Protein AF-A0A959TET8-F1 (afdb_monomer)

pLDDT: mean 75.77, std 14.89, range [47.91, 92.81]

Solvent-accessible surface area (backbone atoms only — not comparable to full-atom values): 6447 Å² total; per-residue (Å²): 143,79,84,74,89,78,77,75,87,73,75,75,79,84,78,69,90,51,60,90,80,34,72,67,56,36,51,53,51,51,53,51,51,50,57,57,54,47,51,63,51,47,40,65,71,45,51,49,47,52,51,42,48,74,73,67,50,55,68,67,58,49,50,51,54,53,49,61,71,47,44,67,62,60,50,48,68,57,43,52,65,49,53,72,69,62,58,55,74,95,66,41,84,58,50,64,60,53,54,57,63,66,76,105

Secondary structure (DSSP, 8-state):
----TTSSS----TT---TTT-HHHHHHHHHHHHHHHHHHHHIIIIIHHHHHHHTT--HHHHHHHHHHHHHHHHHHHHHHHHHHH---TTT-SSHHHHHHHH--

Sequence (104 aa):
MGGDPGSEASTRTSGQAVLSESPRLRYLTFSALYTAQGIPEGLTFFAIPAWLALNGVGAAAIGSYLAVIVLPWSFKLFAGPLMDRWSYLPMGRRRPWVLFGQVG

Radius of gyration: 24.55 Å; Cα contacts (8 Å, |Δi|>4): 22; chains: 1; bounding box: 50×31×79 Å

Mean predicted aligned error: 13.64 Å

Structure (mmCIF, N/CA/C/O backbone):
data_AF-A0A959TET8-F1
#
_entry.id   AF-A0A959TET8-F1
#
loop_
_atom_site.group_PDB
_atom_site.id
_atom_site.type_symbol
_atom_site.label_atom_id
_atom_site.label_alt_id
_atom_site.label_comp_id
_atom_site.label_asym_id
_atom_site.label_entity_id
_atom_site.label_seq_id
_atom_site.pdbx_PDB_ins_code
_atom_site.Cartn_x
_atom_site.Cartn_y
_atom_site.Cartn_z
_atom_site.occupancy
_atom_site.B_iso_or_equiv
_atom_site.auth_seq_id
_atom_site.auth_comp_id
_atom_site.auth_asym_id
_atom_site.auth_atom_id
_atom_site.pdbx_PDB_model_num
ATOM 1 N N . MET A 1 1 ? -19.1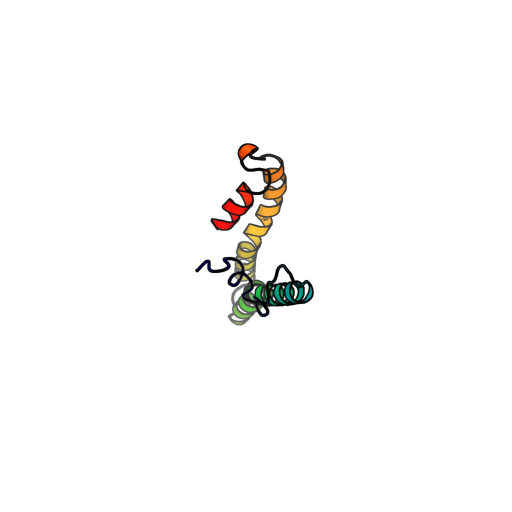97 -23.939 60.749 1.00 52.34 1 MET A N 1
ATOM 2 C CA . MET A 1 1 ? -18.747 -24.542 59.478 1.00 52.34 1 MET A CA 1
ATOM 3 C C . MET A 1 1 ? -19.655 -23.986 58.393 1.00 52.34 1 MET A C 1
ATOM 5 O O . MET A 1 1 ? -20.809 -24.373 58.320 1.00 52.34 1 MET A O 1
ATOM 9 N N . GLY A 1 2 ? -19.190 -22.967 57.683 1.00 49.91 2 GLY A N 1
ATOM 10 C CA . GLY A 1 2 ? -19.967 -22.213 56.702 1.00 49.91 2 GLY A CA 1
ATOM 11 C C . GLY A 1 2 ? -19.003 -21.238 56.056 1.00 49.91 2 GLY A C 1
ATOM 12 O O . GLY A 1 2 ? -18.842 -20.127 56.544 1.00 49.91 2 GLY A O 1
ATOM 13 N N . GLY A 1 3 ? -18.227 -21.755 55.101 1.00 56.06 3 GLY A N 1
ATOM 14 C CA . GLY A 1 3 ? -17.231 -20.983 54.372 1.00 56.06 3 GLY A CA 1
ATOM 15 C C . GLY A 1 3 ? -17.922 -19.867 53.608 1.00 56.06 3 GLY A C 1
ATOM 16 O O . GLY A 1 3 ? -18.901 -20.112 52.909 1.00 56.06 3 GLY A O 1
ATOM 17 N N . ASP A 1 4 ? -17.426 -18.656 53.807 1.00 55.94 4 ASP A N 1
ATOM 18 C CA . ASP A 1 4 ? -17.871 -17.452 53.128 1.00 55.94 4 ASP A CA 1
ATOM 19 C C . ASP A 1 4 ? -17.524 -17.562 51.624 1.00 55.94 4 ASP A C 1
ATOM 21 O O . ASP A 1 4 ? -16.338 -17.626 51.285 1.00 55.94 4 ASP A O 1
ATOM 25 N N . PRO A 1 5 ? -18.504 -17.631 50.701 1.00 55.66 5 PRO A N 1
ATOM 26 C CA . PRO A 1 5 ? -18.253 -17.797 49.265 1.00 55.66 5 PRO A CA 1
ATOM 27 C C . PRO A 1 5 ? -17.771 -16.504 48.574 1.00 55.66 5 PRO A C 1
ATOM 29 O O . PRO A 1 5 ? -17.629 -16.471 47.354 1.00 55.66 5 PRO A O 1
ATOM 32 N N . GLY A 1 6 ? -17.529 -15.423 49.325 1.00 49.84 6 GLY A N 1
ATOM 33 C CA . GLY A 1 6 ? -17.168 -14.105 48.789 1.00 49.84 6 GLY A CA 1
ATOM 34 C C . GLY A 1 6 ? -15.668 -13.803 48.663 1.00 49.84 6 GLY A C 1
ATOM 35 O O . GLY A 1 6 ? -15.318 -12.720 48.199 1.00 49.84 6 GLY A O 1
ATOM 36 N N . SER A 1 7 ? -14.771 -14.709 49.069 1.00 50.31 7 SER A N 1
ATOM 37 C CA . SER A 1 7 ? -13.334 -14.400 49.231 1.00 50.31 7 SER A CA 1
ATOM 38 C C . SER A 1 7 ? -12.477 -14.554 47.956 1.00 50.31 7 SER A C 1
ATOM 40 O O . SER A 1 7 ? -11.356 -14.053 47.896 1.00 50.31 7 SER A O 1
ATOM 42 N N . GLU A 1 8 ? -12.980 -15.200 46.897 1.00 50.84 8 GLU A N 1
ATOM 43 C CA . GLU A 1 8 ? -12.136 -15.615 45.755 1.00 50.84 8 GLU A CA 1
ATOM 44 C C . GLU A 1 8 ? -12.256 -14.740 44.493 1.00 50.84 8 GLU A C 1
ATOM 46 O O . GLU A 1 8 ? -11.420 -14.830 43.598 1.00 50.84 8 GLU A O 1
ATOM 51 N N . ALA A 1 9 ? -13.227 -13.825 44.412 1.00 47.91 9 ALA A N 1
ATOM 52 C CA . ALA A 1 9 ? -13.482 -13.038 43.195 1.00 47.91 9 ALA A CA 1
ATOM 53 C C . ALA A 1 9 ? -12.732 -11.689 43.128 1.00 47.91 9 ALA A C 1
ATOM 55 O O . ALA A 1 9 ? -13.121 -10.793 42.381 1.00 47.91 9 ALA A O 1
ATOM 56 N N . SER A 1 10 ? -11.659 -11.519 43.907 1.00 50.00 10 SER A N 1
ATOM 57 C CA . SER A 1 10 ? -10.815 -10.313 43.893 1.00 50.00 10 SER A CA 1
ATOM 58 C C . SER A 1 10 ? -9.362 -10.652 43.557 1.00 50.00 10 SER A C 1
ATOM 60 O O . SER A 1 10 ? -8.408 -10.156 44.159 1.00 50.00 10 SER A O 1
ATOM 62 N N . THR A 1 11 ? -9.159 -11.514 42.559 1.00 51.97 11 THR A N 1
ATOM 63 C CA . THR A 1 11 ? -7.856 -11.624 41.900 1.00 51.97 11 THR A CA 1
ATOM 64 C C . THR A 1 11 ? -7.695 -10.431 40.964 1.00 51.97 11 THR A C 1
ATOM 66 O O . THR A 1 11 ? -8.044 -10.453 39.787 1.00 51.97 11 THR A O 1
ATOM 69 N N . ARG A 1 12 ? -7.199 -9.341 41.547 1.00 50.16 12 ARG A N 1
ATOM 70 C CA . ARG A 1 12 ? -6.516 -8.218 40.902 1.00 50.16 12 ARG A CA 1
ATOM 71 C C . ARG A 1 12 ? -5.913 -8.590 39.538 1.00 50.16 12 ARG A C 1
ATOM 73 O O . ARG A 1 12 ? -4.767 -9.026 39.466 1.00 50.16 12 ARG A O 1
ATOM 80 N N . THR A 1 13 ? -6.617 -8.303 38.445 1.00 56.75 13 THR A N 1
ATOM 81 C CA . THR A 1 13 ? -5.972 -8.136 37.131 1.00 56.75 13 THR A CA 1
ATOM 82 C C . THR A 1 13 ? -5.386 -6.722 37.078 1.00 56.75 13 THR A C 1
ATOM 84 O O . THR A 1 13 ? -5.780 -5.868 36.298 1.00 56.75 13 THR A O 1
ATOM 87 N N . SER A 1 14 ? -4.458 -6.431 37.990 1.00 54.91 14 SER A N 1
ATOM 88 C CA . SER A 1 14 ? -3.778 -5.136 38.121 1.00 54.91 14 SER A CA 1
ATOM 89 C C . SER A 1 14 ? -2.515 -5.076 37.257 1.00 54.91 14 SER A C 1
ATOM 91 O O . SER A 1 14 ? -1.469 -4.627 37.716 1.00 54.91 14 SER A O 1
ATOM 93 N N . GLY A 1 15 ? -2.579 -5.571 36.020 1.00 56.44 15 GLY A N 1
ATOM 94 C CA . GLY A 1 15 ? -1.377 -5.669 35.187 1.00 56.44 15 GLY A CA 1
ATOM 95 C C . GLY A 1 15 ? -1.560 -6.172 33.761 1.00 56.44 15 GLY A C 1
ATOM 96 O O . GLY A 1 15 ? -0.563 -6.463 33.107 1.00 56.44 15 GLY A O 1
ATOM 97 N N . GLN A 1 16 ? -2.787 -6.286 33.250 1.00 55.78 16 GLN A N 1
ATOM 98 C CA . GLN A 1 16 ? -2.982 -6.559 31.828 1.00 55.78 16 GLN A CA 1
ATOM 99 C C . GLN A 1 16 ? -3.185 -5.227 31.120 1.00 55.78 16 GLN A C 1
ATOM 101 O O . GLN A 1 16 ? -4.155 -4.518 31.364 1.00 55.78 16 GLN A O 1
ATOM 106 N N . ALA A 1 17 ? -2.232 -4.853 30.273 1.00 57.59 17 ALA A N 1
ATOM 107 C CA . ALA A 1 17 ? -2.351 -3.684 29.420 1.00 57.59 17 ALA A CA 1
ATOM 108 C C . ALA A 1 17 ? -3.405 -3.972 28.335 1.00 57.59 17 ALA A C 1
ATOM 110 O O . ALA A 1 17 ? -3.086 -4.389 27.223 1.00 57.59 17 ALA A O 1
ATOM 111 N N . VAL A 1 18 ? -4.684 -3.818 28.684 1.00 66.50 18 VAL A N 1
ATOM 112 C CA . VAL A 1 18 ? -5.796 -4.050 27.765 1.00 66.50 18 VAL A CA 1
ATOM 113 C C . VAL A 1 18 ? -5.919 -2.841 26.830 1.00 66.50 18 VAL A C 1
ATOM 115 O O . VAL A 1 18 ? -6.135 -1.705 27.261 1.00 66.50 18 VAL A O 1
ATOM 118 N N . LEU A 1 19 ? -5.779 -3.086 25.523 1.00 63.31 19 LEU A N 1
ATOM 119 C CA . LEU A 1 19 ? -5.814 -2.062 24.465 1.00 63.31 19 LEU A CA 1
ATOM 120 C C . LEU A 1 19 ? -7.135 -1.275 24.413 1.00 63.31 19 LEU A C 1
ATOM 122 O O . LEU A 1 19 ? -7.161 -0.147 23.919 1.00 63.31 19 LEU A O 1
ATOM 126 N N . SER A 1 20 ? -8.231 -1.857 24.909 1.00 70.12 20 SER A N 1
ATOM 127 C CA . SER A 1 20 ? -9.547 -1.212 24.961 1.00 70.12 20 SER A CA 1
ATOM 128 C C . SER A 1 20 ? -9.690 -0.209 26.103 1.00 70.12 20 SER A C 1
ATOM 130 O O . SER A 1 20 ? -10.483 0.720 25.978 1.00 70.12 20 SER A O 1
ATOM 132 N N . GLU A 1 21 ? -8.937 -0.365 27.193 1.00 75.00 21 GLU A N 1
ATOM 133 C CA . GLU A 1 21 ? -9.107 0.450 28.404 1.00 75.00 21 GLU A CA 1
ATOM 134 C C . GLU A 1 21 ? -8.215 1.695 28.424 1.00 75.00 21 GLU A C 1
ATOM 136 O O . GLU A 1 21 ? -8.517 2.675 29.101 1.00 75.00 21 GLU A O 1
ATOM 141 N N . SER A 1 22 ? -7.125 1.698 27.649 1.00 78.19 22 SER A N 1
ATOM 142 C CA . SER A 1 22 ? -6.128 2.769 27.682 1.00 78.19 22 SER A CA 1
ATOM 143 C C . SER A 1 22 ? -5.986 3.482 26.323 1.00 78.19 22 SER A C 1
ATOM 145 O O . SER A 1 22 ? -5.431 2.928 25.370 1.00 78.19 22 SER A O 1
ATOM 147 N N . PRO A 1 23 ? -6.416 4.758 26.199 1.00 79.69 23 PRO A N 1
ATOM 148 C CA . PRO A 1 23 ? -6.359 5.481 24.926 1.00 79.69 23 PRO A CA 1
ATOM 149 C C . PRO A 1 23 ? -4.921 5.713 24.442 1.00 79.69 23 PRO A C 1
ATOM 151 O O . PRO A 1 23 ? -4.667 5.685 23.241 1.00 79.69 23 PRO A O 1
ATOM 154 N N . ARG A 1 24 ? -3.964 5.892 25.364 1.00 80.50 24 ARG A N 1
ATOM 155 C CA . ARG A 1 24 ? -2.540 6.078 25.030 1.00 80.50 24 ARG A CA 1
ATOM 156 C C . ARG A 1 24 ? -1.932 4.834 24.387 1.00 80.50 24 ARG A C 1
ATOM 158 O O . ARG A 1 24 ? -1.259 4.950 23.369 1.00 80.50 24 ARG A O 1
ATOM 165 N N . LEU A 1 25 ? -2.200 3.661 24.959 1.00 81.56 25 LEU A N 1
ATOM 166 C CA . LEU A 1 25 ? -1.693 2.392 24.443 1.00 81.56 25 LEU A CA 1
ATOM 167 C C . LEU A 1 25 ? -2.306 2.089 23.075 1.00 81.56 25 LEU A C 1
ATOM 169 O O . LEU A 1 25 ? -1.599 1.701 22.155 1.00 81.56 25 LEU A O 1
ATOM 173 N N . ARG A 1 26 ? -3.599 2.386 22.910 1.00 82.62 26 ARG A N 1
ATOM 174 C CA . ARG A 1 26 ? -4.306 2.255 21.638 1.00 82.62 26 ARG A CA 1
ATOM 175 C C . ARG A 1 26 ? -3.662 3.078 20.524 1.00 82.62 26 ARG A C 1
ATOM 177 O O . ARG A 1 26 ? -3.378 2.537 19.460 1.00 82.62 26 ARG A O 1
ATOM 184 N N . TYR A 1 27 ? -3.423 4.370 20.756 1.00 87.75 27 TYR A N 1
ATOM 185 C CA . TYR A 1 27 ? -2.775 5.218 19.752 1.00 87.75 27 TYR A CA 1
ATOM 186 C C . TYR A 1 27 ? -1.349 4.763 19.461 1.00 87.75 27 TYR A C 1
ATOM 188 O O . TYR A 1 27 ? -0.971 4.704 18.299 1.00 87.75 27 TYR A O 1
ATOM 196 N N . LEU A 1 28 ? -0.579 4.384 20.482 1.00 90.44 28 LEU A N 1
ATOM 197 C CA . LEU A 1 28 ? 0.787 3.904 20.286 1.00 90.44 28 LEU A CA 1
ATOM 198 C C . LEU A 1 28 ? 0.817 2.618 19.454 1.00 90.44 28 LEU A C 1
ATOM 200 O O . LEU A 1 28 ? 1.577 2.533 18.493 1.00 90.44 28 LEU A O 1
ATOM 204 N N . THR A 1 29 ? -0.038 1.647 19.771 1.00 89.56 29 THR A N 1
ATOM 205 C CA . THR A 1 29 ? -0.143 0.394 19.020 1.00 89.56 29 THR A CA 1
ATOM 206 C C . THR A 1 29 ? -0.616 0.634 17.592 1.00 89.56 29 THR A C 1
ATOM 208 O O . THR A 1 29 ? 0.004 0.111 16.674 1.00 89.56 29 THR A O 1
ATOM 211 N N . PHE A 1 30 ? -1.648 1.452 17.362 1.00 89.75 30 PHE A N 1
ATOM 212 C CA . PHE A 1 30 ? -2.085 1.756 15.996 1.00 89.75 30 PHE A CA 1
ATOM 213 C C . PHE A 1 30 ? -1.022 2.502 15.193 1.00 89.75 30 PHE A C 1
ATOM 215 O O . PHE A 1 30 ? -0.800 2.148 14.041 1.00 89.75 30 PHE A O 1
ATOM 222 N N . SER A 1 31 ? -0.325 3.471 15.787 1.00 90.81 31 SER A N 1
ATOM 223 C CA . SER A 1 31 ? 0.786 4.160 15.126 1.00 90.81 31 SER A CA 1
ATOM 224 C C . SER A 1 31 ? 1.923 3.197 14.786 1.00 90.81 31 SER A C 1
ATOM 226 O O . SER A 1 31 ? 2.437 3.230 13.674 1.00 90.81 31 SER A O 1
ATOM 228 N N . ALA A 1 32 ? 2.292 2.302 15.706 1.00 91.94 32 ALA A N 1
ATOM 229 C CA . ALA A 1 32 ? 3.326 1.299 15.464 1.00 91.94 32 ALA A CA 1
ATOM 230 C C . ALA A 1 32 ? 2.927 0.313 14.355 1.00 91.94 32 ALA A C 1
ATOM 232 O O . ALA A 1 32 ? 3.724 0.047 13.458 1.00 91.94 32 ALA A O 1
ATOM 233 N N . LEU A 1 33 ? 1.687 -0.186 14.380 1.00 91.00 33 LEU A N 1
ATOM 234 C CA . LEU A 1 33 ? 1.147 -1.065 13.341 1.00 91.00 33 LEU A CA 1
ATOM 235 C C . LEU A 1 33 ? 1.087 -0.361 11.981 1.00 91.00 33 LEU A C 1
ATOM 237 O O . LEU A 1 33 ? 1.434 -0.962 10.969 1.00 91.00 33 LEU A O 1
ATOM 241 N N . TYR A 1 34 ? 0.704 0.916 11.956 1.00 89.31 34 TYR A N 1
ATOM 242 C CA . TYR A 1 34 ? 0.657 1.714 10.733 1.00 89.31 34 TYR A CA 1
ATOM 243 C C . TYR A 1 34 ? 2.053 1.931 10.138 1.00 89.31 34 TYR A C 1
ATOM 245 O O . TYR A 1 34 ? 2.260 1.734 8.943 1.00 89.31 34 TYR A O 1
ATOM 253 N N . THR A 1 35 ? 3.046 2.246 10.972 1.00 90.75 35 THR A N 1
ATOM 254 C CA . THR A 1 35 ? 4.447 2.327 10.537 1.00 90.75 35 THR A CA 1
ATOM 255 C C . THR A 1 35 ? 4.945 0.983 10.008 1.00 90.75 35 THR A C 1
ATOM 257 O O . THR A 1 35 ? 5.591 0.938 8.963 1.00 90.75 35 THR A O 1
ATOM 260 N N . ALA A 1 36 ? 4.617 -0.121 10.687 1.00 92.38 36 ALA A N 1
ATOM 261 C CA . ALA A 1 36 ? 4.986 -1.461 10.243 1.00 92.38 36 ALA A CA 1
ATOM 262 C C . ALA A 1 36 ? 4.349 -1.824 8.892 1.00 92.38 36 ALA A C 1
ATOM 264 O O . ALA A 1 36 ? 5.005 -2.469 8.081 1.00 92.38 36 ALA A O 1
ATOM 265 N N . GLN A 1 37 ? 3.119 -1.375 8.620 1.00 90.38 37 GLN A N 1
ATOM 266 C CA . GLN A 1 37 ? 2.454 -1.546 7.324 1.00 90.38 37 GLN A CA 1
ATOM 267 C C . GLN A 1 37 ? 3.139 -0.749 6.200 1.00 90.38 37 GLN A C 1
ATOM 269 O O . GLN A 1 37 ? 3.171 -1.207 5.060 1.00 90.38 37 GLN A O 1
ATOM 274 N N . GLY A 1 38 ? 3.737 0.405 6.504 1.00 89.56 38 GLY A N 1
ATOM 275 C CA . GLY A 1 38 ? 4.471 1.194 5.511 1.00 89.56 38 GLY A CA 1
ATOM 276 C C . GLY A 1 38 ? 5.726 0.497 4.969 1.00 89.56 38 GLY A C 1
ATOM 277 O O . GLY A 1 38 ? 6.145 0.777 3.850 1.00 89.56 38 GLY A O 1
ATOM 278 N N . ILE A 1 39 ? 6.313 -0.440 5.721 1.00 91.50 39 ILE A N 1
ATOM 279 C CA . ILE A 1 39 ? 7.510 -1.193 5.309 1.00 91.50 39 ILE A CA 1
ATOM 280 C C . ILE A 1 39 ? 7.246 -2.060 4.062 1.00 91.50 39 ILE A C 1
ATOM 282 O O . ILE A 1 39 ? 7.945 -1.874 3.062 1.00 91.50 39 ILE A O 1
ATOM 286 N N . PRO A 1 40 ? 6.273 -2.996 4.065 1.00 88.94 40 PRO A N 1
ATOM 287 C CA . PRO A 1 40 ? 5.975 -3.800 2.886 1.00 88.94 40 PRO A CA 1
ATOM 288 C C . PRO A 1 40 ? 5.470 -2.950 1.717 1.00 88.94 40 PRO A C 1
ATOM 290 O O . PRO A 1 40 ? 5.816 -3.256 0.581 1.00 88.94 40 PRO A O 1
ATOM 293 N N . GLU A 1 41 ? 4.712 -1.878 1.976 1.00 88.62 41 GLU A N 1
ATOM 294 C CA . GLU A 1 41 ? 4.246 -0.957 0.932 1.00 88.62 41 GLU A CA 1
ATOM 295 C C . GLU A 1 41 ? 5.420 -0.226 0.264 1.00 88.62 41 GLU A C 1
ATOM 297 O O . GLU A 1 41 ? 5.556 -0.236 -0.958 1.00 88.62 41 GLU A O 1
ATOM 302 N N . GLY A 1 42 ? 6.343 0.335 1.047 1.00 90.00 42 GLY A N 1
ATOM 303 C CA . GLY A 1 42 ? 7.533 0.989 0.509 1.00 90.00 42 GLY A CA 1
ATOM 304 C C . GLY A 1 42 ? 8.432 0.033 -0.282 1.00 90.00 42 GLY A C 1
ATOM 305 O O . GLY A 1 42 ? 8.994 0.403 -1.317 1.00 90.00 42 GLY A O 1
ATOM 306 N N . LEU A 1 43 ? 8.530 -1.221 0.166 1.00 91.56 43 LEU A N 1
ATOM 307 C CA . LEU A 1 43 ? 9.296 -2.257 -0.519 1.00 91.56 43 LEU A CA 1
ATOM 308 C C . LEU A 1 43 ? 8.714 -2.565 -1.906 1.00 91.56 43 LEU A C 1
ATOM 310 O O . LEU A 1 43 ? 9.451 -2.576 -2.894 1.00 91.56 43 LEU A O 1
ATOM 314 N N . THR A 1 44 ? 7.404 -2.798 -1.999 1.00 90.38 44 THR A N 1
ATOM 315 C CA . THR A 1 44 ? 6.754 -3.163 -3.264 1.00 90.38 44 THR A CA 1
ATOM 316 C C . THR A 1 44 ? 6.628 -1.994 -4.230 1.00 90.38 44 THR A C 1
ATOM 318 O O . THR A 1 44 ? 6.811 -2.211 -5.427 1.00 90.38 44 THR A O 1
ATOM 321 N N . PHE A 1 45 ? 6.376 -0.775 -3.747 1.00 88.81 45 PHE A N 1
ATOM 322 C CA . PHE A 1 45 ? 6.183 0.401 -4.602 1.00 88.81 45 PHE A CA 1
ATOM 323 C C . PHE A 1 45 ? 7.472 1.117 -5.007 1.00 88.81 45 PHE A C 1
ATOM 325 O O . PHE A 1 45 ? 7.504 1.719 -6.078 1.00 88.81 45 PHE A O 1
ATOM 332 N N . PHE A 1 46 ? 8.529 1.064 -4.193 1.00 90.69 46 PHE A N 1
ATOM 333 C CA . PHE A 1 46 ? 9.757 1.818 -4.464 1.00 90.69 46 PHE A CA 1
ATOM 334 C C . PHE A 1 46 ? 10.989 0.927 -4.562 1.00 90.69 46 PHE A C 1
ATOM 336 O O . PHE A 1 46 ? 11.697 0.989 -5.566 1.00 90.69 46 PHE A O 1
ATOM 343 N N . ALA A 1 47 ? 11.249 0.0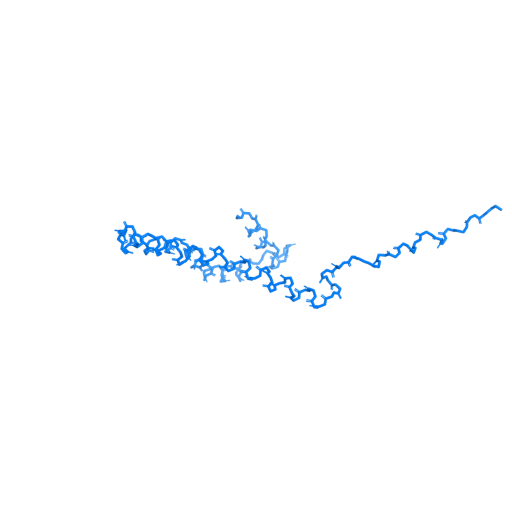80 -3.563 1.00 91.81 47 ALA A N 1
ATOM 344 C CA . ALA A 1 47 ? 12.503 -0.674 -3.508 1.00 91.81 47 ALA A CA 1
ATOM 345 C C . ALA A 1 47 ? 12.633 -1.693 -4.651 1.00 91.81 47 ALA A C 1
ATOM 347 O O . ALA A 1 47 ? 13.671 -1.747 -5.310 1.00 91.81 47 ALA A O 1
ATOM 348 N N . ILE A 1 48 ? 11.577 -2.468 -4.919 1.00 91.12 48 ILE A N 1
ATOM 349 C CA . ILE A 1 48 ? 11.567 -3.462 -5.998 1.00 91.12 48 ILE A CA 1
ATOM 350 C C . ILE A 1 48 ? 11.678 -2.771 -7.372 1.00 91.12 48 ILE A C 1
ATOM 352 O O . ILE A 1 48 ? 12.619 -3.085 -8.098 1.00 91.12 48 ILE A O 1
ATOM 356 N N . PRO A 1 49 ? 10.838 -1.781 -7.735 1.00 89.69 49 PRO A N 1
ATOM 357 C CA . PRO A 1 49 ? 10.990 -1.029 -8.986 1.00 89.69 49 PRO A CA 1
ATOM 358 C C . PRO A 1 49 ? 12.367 -0.386 -9.171 1.00 89.69 49 PRO A C 1
ATOM 360 O O . PRO A 1 49 ? 12.927 -0.455 -10.265 1.00 89.69 49 PRO A O 1
ATOM 363 N N . ALA A 1 50 ? 12.937 0.197 -8.112 1.00 91.19 50 ALA A N 1
ATOM 364 C CA . ALA A 1 50 ? 14.274 0.780 -8.155 1.00 91.19 50 ALA A CA 1
ATOM 365 C C . ALA A 1 50 ? 15.348 -0.285 -8.417 1.00 91.19 50 ALA A C 1
ATOM 367 O O . ALA A 1 50 ? 16.223 -0.083 -9.255 1.00 91.19 50 ALA A O 1
ATOM 368 N N . TRP A 1 51 ? 15.257 -1.446 -7.762 1.00 92.81 51 TRP A N 1
ATOM 369 C CA . TRP A 1 51 ? 16.156 -2.568 -8.025 1.00 92.81 51 TRP A CA 1
ATOM 370 C C . TRP A 1 51 ? 16.002 -3.098 -9.457 1.00 92.81 51 TRP A C 1
ATOM 372 O O . TRP A 1 51 ? 17.009 -3.295 -10.134 1.00 92.81 51 TRP A O 1
ATOM 382 N N . LEU A 1 52 ? 14.777 -3.262 -9.970 1.00 90.75 52 LEU A N 1
ATOM 383 C CA . LEU A 1 52 ? 14.551 -3.666 -11.365 1.00 90.75 52 LEU A CA 1
ATOM 384 C C . LEU A 1 52 ? 15.165 -2.658 -12.352 1.00 90.75 52 LEU A C 1
ATOM 386 O O . LEU A 1 52 ? 15.800 -3.069 -13.323 1.00 90.75 52 LEU A O 1
ATOM 390 N N . ALA A 1 53 ? 15.027 -1.356 -12.087 1.00 90.25 53 ALA A N 1
ATOM 391 C CA . ALA A 1 53 ? 15.615 -0.308 -12.920 1.00 90.25 53 ALA A CA 1
ATOM 392 C C . ALA A 1 53 ? 17.151 -0.382 -12.941 1.00 90.25 53 ALA A C 1
ATOM 394 O O . ALA A 1 53 ? 17.756 -0.266 -14.005 1.00 90.25 53 ALA A O 1
ATOM 395 N N . LEU A 1 54 ? 17.784 -0.642 -11.791 1.00 92.38 54 LEU A N 1
ATOM 396 C CA . LEU A 1 54 ? 19.237 -0.835 -11.694 1.00 92.38 54 LEU A CA 1
ATOM 397 C C . LEU A 1 54 ? 19.726 -2.084 -12.443 1.00 92.38 54 LEU A C 1
ATOM 399 O O . LEU A 1 54 ? 20.834 -2.082 -12.968 1.00 92.38 54 LEU A O 1
ATOM 403 N N . ASN A 1 55 ? 18.899 -3.128 -12.537 1.00 92.31 55 ASN A N 1
ATOM 404 C CA . ASN A 1 55 ? 19.200 -4.337 -13.311 1.00 92.31 55 ASN A CA 1
ATOM 405 C C . ASN A 1 55 ? 18.937 -4.176 -14.821 1.00 92.31 55 ASN A C 1
ATOM 407 O O . ASN A 1 55 ? 18.997 -5.152 -15.565 1.00 92.31 55 ASN A O 1
ATOM 411 N N . GLY A 1 56 ? 18.633 -2.962 -15.292 1.00 89.56 56 GLY A N 1
ATOM 412 C CA . GLY A 1 56 ? 18.399 -2.685 -16.708 1.00 89.56 56 GLY A CA 1
ATOM 413 C C . GLY A 1 56 ? 17.054 -3.194 -17.228 1.00 89.56 56 GLY A C 1
ATOM 414 O O . GLY A 1 56 ? 16.862 -3.281 -18.442 1.00 89.56 56 GLY A O 1
ATOM 415 N N . VAL A 1 57 ? 16.107 -3.529 -16.343 1.00 91.62 57 VAL A N 1
ATOM 416 C CA . VAL A 1 57 ? 14.753 -3.894 -16.765 1.00 91.62 57 VAL A CA 1
ATOM 417 C C . VAL A 1 57 ? 14.078 -2.677 -17.394 1.00 91.62 57 VAL A C 1
ATOM 419 O O . VAL A 1 57 ? 14.090 -1.576 -16.844 1.00 91.62 57 VAL A O 1
ATOM 422 N N . GLY A 1 58 ? 13.459 -2.880 -18.558 1.00 91.31 58 GLY A N 1
ATOM 423 C CA . GLY A 1 58 ? 12.768 -1.815 -19.276 1.00 91.31 58 GLY A CA 1
ATOM 424 C C . GLY A 1 58 ? 11.632 -1.189 -18.45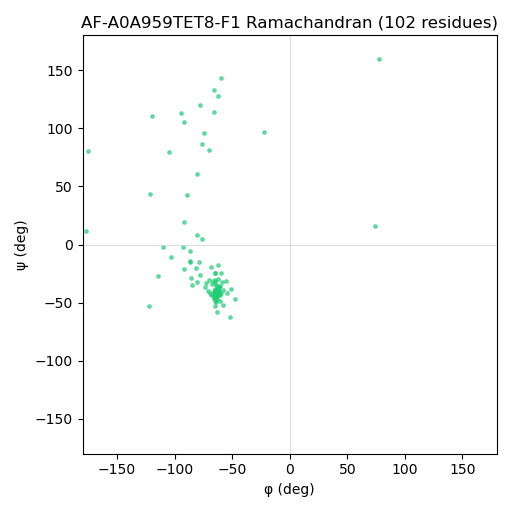9 1.00 91.31 58 GLY A C 1
ATOM 425 O O . GLY A 1 58 ? 10.876 -1.882 -17.773 1.00 91.31 58 GLY A O 1
ATOM 426 N N . ALA A 1 59 ? 11.456 0.127 -18.602 1.00 89.44 59 ALA A N 1
ATOM 427 C CA . ALA A 1 59 ? 10.436 0.897 -17.886 1.00 89.44 59 ALA A CA 1
ATOM 428 C C . ALA A 1 59 ? 9.006 0.356 -18.083 1.00 89.44 59 ALA A C 1
ATOM 430 O O . ALA A 1 59 ? 8.193 0.417 -17.164 1.00 89.44 59 ALA A O 1
ATOM 431 N N . ALA A 1 60 ? 8.709 -0.229 -19.249 1.00 91.81 60 ALA A N 1
ATOM 432 C CA . ALA A 1 60 ? 7.415 -0.852 -19.527 1.00 91.81 60 ALA A CA 1
ATOM 433 C C . ALA A 1 60 ? 7.121 -2.048 -18.603 1.00 91.81 60 ALA A C 1
ATOM 435 O O . ALA A 1 60 ? 6.007 -2.178 -18.098 1.00 91.81 60 ALA A O 1
ATOM 436 N N . ALA A 1 61 ? 8.121 -2.893 -18.33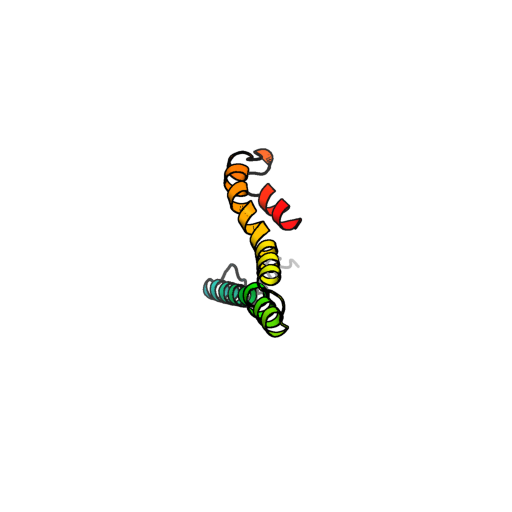0 1.00 90.19 61 ALA A N 1
ATOM 437 C CA . ALA A 1 61 ? 7.960 -4.039 -17.440 1.00 90.19 61 ALA A CA 1
ATOM 438 C C . ALA A 1 61 ? 7.778 -3.587 -15.981 1.00 90.19 61 ALA A C 1
ATOM 440 O O . ALA A 1 61 ? 6.875 -4.071 -15.299 1.00 90.19 61 ALA A O 1
ATOM 441 N N . ILE A 1 62 ? 8.546 -2.590 -15.531 1.00 91.50 62 ILE A N 1
ATOM 442 C CA . ILE A 1 62 ? 8.380 -1.982 -14.199 1.00 91.50 62 ILE A CA 1
ATOM 443 C C . ILE A 1 62 ? 6.986 -1.349 -14.056 1.00 91.50 62 ILE A C 1
ATOM 445 O O . ILE A 1 62 ? 6.312 -1.549 -13.046 1.00 91.50 62 ILE A O 1
ATOM 449 N N . GLY A 1 63 ? 6.519 -0.648 -15.092 1.00 90.62 63 GLY A N 1
ATOM 450 C CA . GLY A 1 63 ? 5.170 -0.089 -15.149 1.00 90.62 63 GLY A CA 1
ATOM 451 C C . GLY A 1 63 ? 4.087 -1.163 -15.061 1.00 90.62 63 GLY A C 1
ATOM 452 O O . GLY A 1 63 ? 3.136 -1.008 -14.300 1.00 90.62 63 GLY A O 1
ATOM 453 N N . SER A 1 64 ? 4.250 -2.283 -15.773 1.00 90.94 64 SER A N 1
ATOM 454 C CA . SER A 1 64 ? 3.307 -3.406 -15.701 1.00 90.94 64 SER A CA 1
ATOM 455 C C . SER A 1 64 ? 3.268 -4.062 -14.315 1.00 90.94 64 SER A C 1
ATOM 457 O O . SER A 1 64 ? 2.187 -4.361 -13.815 1.00 90.94 64 SER A O 1
ATOM 459 N N . TYR A 1 65 ? 4.417 -4.203 -13.650 1.00 92.31 65 TYR A N 1
ATOM 460 C CA . TYR A 1 65 ? 4.501 -4.699 -12.276 1.00 92.31 65 TYR A CA 1
ATOM 461 C C . TYR A 1 65 ? 3.732 -3.794 -11.300 1.00 92.31 65 TYR A C 1
ATOM 463 O O . TYR A 1 65 ? 2.886 -4.273 -10.543 1.00 92.31 65 TYR A O 1
ATOM 471 N N . LEU A 1 66 ? 3.951 -2.477 -11.373 1.00 91.19 66 LEU A N 1
ATOM 472 C CA . LEU A 1 66 ? 3.211 -1.507 -10.561 1.00 91.19 66 LEU A CA 1
ATOM 473 C C . LEU A 1 66 ? 1.708 -1.522 -10.871 1.00 91.19 66 LEU A C 1
ATOM 475 O O . LEU A 1 66 ? 0.890 -1.438 -9.956 1.00 91.19 66 LEU A O 1
ATOM 479 N N . ALA A 1 67 ? 1.330 -1.678 -12.142 1.00 89.38 67 ALA A N 1
ATOM 480 C CA . ALA A 1 67 ? -0.069 -1.760 -12.549 1.00 89.38 67 ALA A CA 1
ATOM 481 C C . ALA A 1 67 ? -0.784 -2.962 -11.914 1.00 89.38 67 ALA A C 1
ATOM 483 O O . ALA A 1 67 ? -1.913 -2.812 -11.455 1.00 89.38 67 ALA A O 1
ATOM 484 N N . VAL A 1 68 ? -0.129 -4.125 -11.823 1.00 91.19 68 VAL A N 1
ATOM 485 C CA . VAL A 1 68 ? -0.685 -5.316 -11.156 1.00 91.19 68 VAL A CA 1
ATOM 486 C C . VAL A 1 68 ? -0.883 -5.078 -9.657 1.00 91.19 68 VAL A C 1
ATOM 488 O O . VAL A 1 68 ? -1.914 -5.469 -9.116 1.00 91.19 68 VAL A O 1
ATOM 491 N N . ILE A 1 69 ? 0.052 -4.396 -8.992 1.00 89.12 69 ILE A N 1
ATOM 492 C CA . ILE A 1 69 ? -0.058 -4.066 -7.559 1.00 89.12 69 ILE A CA 1
ATOM 493 C C . ILE A 1 69 ? -1.221 -3.108 -7.287 1.00 89.12 69 ILE A C 1
ATOM 495 O O . ILE A 1 69 ? -1.927 -3.248 -6.289 1.00 89.12 69 ILE A O 1
ATOM 499 N N . VAL A 1 70 ? -1.428 -2.123 -8.162 1.00 86.56 70 VAL A N 1
ATOM 500 C CA . VAL A 1 70 ? -2.488 -1.115 -8.006 1.00 86.56 70 VAL A CA 1
ATOM 501 C C . VAL A 1 70 ? -3.848 -1.634 -8.487 1.00 86.56 70 VAL A C 1
ATOM 503 O O . VAL A 1 70 ? -4.882 -1.138 -8.042 1.00 86.56 70 VAL A O 1
ATOM 506 N N . LEU A 1 71 ? -3.879 -2.671 -9.328 1.00 87.75 71 LEU A N 1
ATOM 507 C CA . LEU A 1 71 ? -5.094 -3.245 -9.916 1.00 87.75 71 LEU A CA 1
ATOM 508 C C . LEU A 1 71 ? -6.227 -3.501 -8.896 1.00 87.75 71 LEU A C 1
ATOM 510 O O . LEU A 1 71 ? -7.358 -3.080 -9.153 1.00 87.75 71 LEU A O 1
ATOM 514 N N . PRO A 1 72 ? -5.977 -4.111 -7.716 1.00 82.62 72 PRO A N 1
ATOM 515 C CA . PRO A 1 72 ? -7.011 -4.322 -6.700 1.00 82.62 72 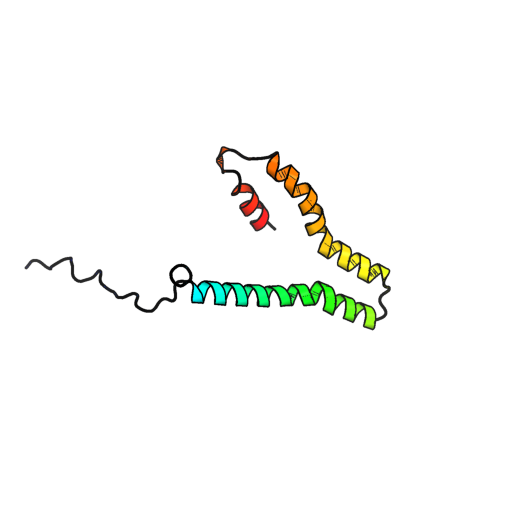PRO A CA 1
ATOM 516 C C . PRO A 1 72 ? -7.635 -3.013 -6.196 1.00 82.62 72 PRO A C 1
ATOM 518 O O . PRO A 1 72 ? -8.843 -2.944 -5.957 1.00 82.62 72 PRO A O 1
ATOM 521 N N . TRP A 1 73 ? -6.839 -1.947 -6.084 1.00 78.56 73 TRP A N 1
ATOM 522 C CA . TRP A 1 73 ? -7.324 -0.624 -5.691 1.00 78.56 73 TRP A CA 1
ATOM 523 C C . TRP A 1 73 ? -8.226 -0.006 -6.758 1.00 78.56 73 TRP A C 1
ATOM 525 O O . TRP A 1 73 ? -9.213 0.642 -6.412 1.00 78.56 73 TRP A O 1
ATOM 535 N N . SER A 1 74 ? -7.962 -0.257 -8.043 1.00 81.81 74 SER A N 1
ATOM 536 C CA . SER A 1 74 ? -8.842 0.178 -9.133 1.00 81.81 74 SER A CA 1
ATOM 537 C C . SER A 1 74 ? -10.224 -0.478 -9.053 1.00 81.81 74 SER A C 1
ATOM 539 O O . SER A 1 74 ? -11.235 0.196 -9.247 1.00 81.81 74 SER A O 1
ATOM 541 N N . PHE A 1 75 ? -10.305 -1.759 -8.676 1.00 78.94 75 PHE A N 1
ATOM 542 C CA . PHE A 1 75 ? -11.593 -2.437 -8.471 1.00 78.94 75 PHE A CA 1
ATOM 543 C C . PHE A 1 75 ? -12.402 -1.860 -7.305 1.00 78.94 75 PHE A C 1
ATOM 545 O O . PHE A 1 75 ? -13.632 -1.931 -7.318 1.00 78.94 75 PHE A O 1
ATOM 552 N N . LYS A 1 76 ? -11.750 -1.218 -6.328 1.00 69.06 76 LYS A N 1
ATOM 553 C CA . LYS A 1 76 ? -12.433 -0.570 -5.199 1.00 69.06 76 LYS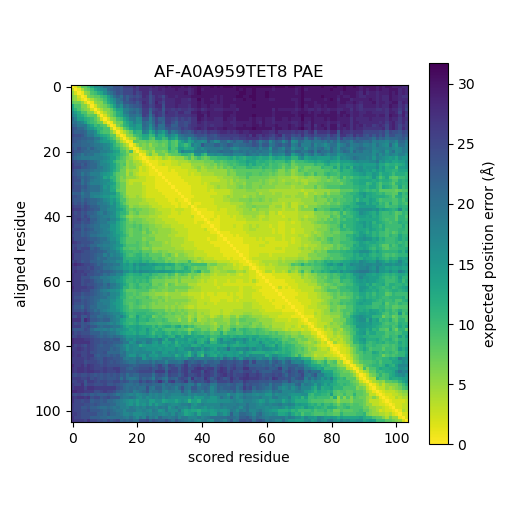 A CA 1
ATOM 554 C C . LYS A 1 76 ? -13.363 0.569 -5.636 1.00 69.06 76 LYS A C 1
ATOM 556 O O . LYS A 1 76 ? -14.386 0.782 -4.988 1.00 69.06 76 LYS A O 1
ATOM 561 N N . LEU A 1 77 ? -13.061 1.248 -6.747 1.00 73.06 77 LEU A N 1
ATOM 562 C CA . LEU A 1 77 ? -13.931 2.284 -7.325 1.00 73.06 77 LEU A CA 1
ATOM 563 C C . LEU A 1 77 ? -15.284 1.716 -7.763 1.00 73.06 77 LEU A C 1
ATOM 565 O O . LEU A 1 77 ? -16.317 2.346 -7.554 1.00 73.06 77 LEU A O 1
ATOM 569 N N . PHE A 1 78 ? -15.284 0.506 -8.320 1.00 73.62 78 PHE A N 1
ATOM 570 C CA . PHE A 1 78 ? -16.506 -0.200 -8.698 1.00 73.62 78 PHE A CA 1
ATOM 571 C C . PHE A 1 78 ? -17.159 -0.884 -7.503 1.00 73.62 78 PHE A C 1
ATOM 573 O O . PHE A 1 78 ? -18.384 -0.953 -7.434 1.00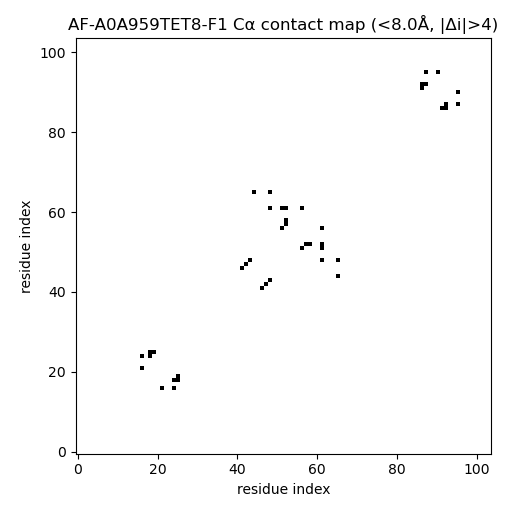 73.62 78 PHE A O 1
ATOM 580 N N . ALA A 1 79 ? -16.355 -1.340 -6.538 1.00 68.00 79 ALA A N 1
ATOM 581 C CA . ALA A 1 79 ? -16.862 -1.941 -5.318 1.00 68.00 79 ALA A CA 1
ATOM 582 C C . ALA A 1 79 ? -17.782 -0.975 -4.561 1.00 68.00 79 ALA A C 1
ATOM 584 O O . ALA A 1 79 ? -18.809 -1.428 -4.090 1.00 68.00 79 ALA A O 1
ATOM 585 N N . GLY A 1 80 ? -17.496 0.333 -4.498 1.00 70.44 80 GLY A N 1
ATOM 586 C CA . GLY A 1 80 ? -18.346 1.320 -3.805 1.00 70.44 80 GLY A CA 1
ATOM 587 C C . GLY A 1 80 ? -19.831 1.278 -4.221 1.00 70.44 80 GLY A C 1
ATOM 588 O O . GLY A 1 80 ? -20.674 0.915 -3.399 1.00 70.44 80 GLY A O 1
ATOM 589 N N . PRO A 1 81 ? -20.166 1.546 -5.498 1.00 70.19 81 PRO A N 1
ATOM 590 C CA . PRO A 1 81 ? -21.533 1.410 -6.017 1.00 70.19 81 PRO A CA 1
ATOM 591 C C . PRO A 1 81 ? -22.115 -0.005 -5.875 1.00 70.19 81 PRO A C 1
ATOM 593 O O . PRO A 1 81 ? -23.319 -0.177 -5.679 1.00 70.19 81 PRO A O 1
ATOM 596 N N . LEU A 1 82 ? -21.262 -1.029 -5.965 1.00 69.88 82 LEU A N 1
ATOM 597 C CA . LEU A 1 82 ? -21.648 -2.430 -5.814 1.00 69.88 82 LEU A CA 1
ATOM 598 C C . LEU A 1 82 ? -22.078 -2.760 -4.377 1.00 69.88 82 LEU A C 1
ATOM 600 O O . LEU A 1 82 ? -23.095 -3.424 -4.169 1.00 69.88 82 LEU A O 1
ATOM 604 N N . MET A 1 83 ? -21.327 -2.260 -3.389 1.00 66.06 83 MET A N 1
ATOM 605 C CA . MET A 1 83 ? -21.623 -2.383 -1.960 1.00 66.06 83 MET A CA 1
ATOM 606 C C . MET A 1 83 ? -22.909 -1.638 -1.601 1.00 66.06 83 MET A C 1
ATOM 608 O O . MET A 1 83 ? -23.699 -2.144 -0.803 1.00 66.06 83 MET A O 1
ATOM 612 N N . ASP A 1 84 ? -23.139 -0.471 -2.208 1.00 68.62 84 ASP A N 1
ATOM 613 C CA . ASP A 1 84 ? -24.345 0.328 -1.976 1.00 68.62 84 ASP A CA 1
ATOM 614 C C . ASP A 1 84 ? -25.604 -0.320 -2.576 1.00 68.62 84 ASP A C 1
ATOM 616 O O . ASP A 1 84 ? -26.689 -0.190 -2.006 1.00 68.62 84 ASP A O 1
ATOM 620 N N . ARG A 1 85 ? -25.477 -1.073 -3.680 1.00 67.56 85 ARG A N 1
ATOM 621 C CA . ARG A 1 85 ? -26.605 -1.774 -4.320 1.00 67.56 85 ARG A CA 1
ATOM 622 C C . ARG A 1 85 ? -26.918 -3.142 -3.705 1.00 67.56 85 ARG A C 1
ATOM 624 O O . ARG A 1 85 ? -28.092 -3.507 -3.636 1.00 67.56 85 ARG A O 1
ATOM 631 N N . TRP A 1 86 ? -25.920 -3.900 -3.246 1.00 62.28 86 TRP A N 1
ATOM 632 C CA . TRP A 1 86 ? -26.122 -5.218 -2.625 1.00 62.28 86 TRP A CA 1
ATOM 633 C C . TRP A 1 86 ? -25.946 -5.173 -1.108 1.00 62.28 86 TRP A C 1
ATOM 635 O O . TRP A 1 86 ? -24.933 -5.589 -0.547 1.00 62.28 86 TRP A O 1
ATOM 645 N N . SER A 1 87 ? -26.989 -4.707 -0.420 1.00 55.00 87 SER A N 1
ATOM 646 C CA . SER A 1 87 ? -27.090 -4.836 1.032 1.00 55.00 87 SER A CA 1
ATOM 647 C C . SER A 1 87 ? -27.829 -6.123 1.401 1.00 55.00 87 SER A C 1
ATOM 649 O O . SER A 1 87 ? -29.047 -6.219 1.256 1.00 55.00 87 SER A O 1
ATOM 651 N N . TYR A 1 88 ? -27.092 -7.131 1.875 1.00 54.84 88 TYR A N 1
ATOM 652 C CA . TYR A 1 88 ? -27.676 -8.380 2.365 1.00 54.84 88 TYR A CA 1
ATOM 653 C C . TYR A 1 88 ? -28.310 -8.140 3.748 1.00 54.84 88 TYR A C 1
ATOM 655 O O . TYR A 1 88 ? -27.637 -8.143 4.782 1.00 54.84 88 TYR A O 1
ATOM 663 N N . LEU A 1 89 ? -29.622 -7.891 3.750 1.00 58.12 89 LEU A N 1
ATOM 664 C CA . LEU A 1 89 ? -30.439 -7.535 4.918 1.00 58.12 89 LEU A CA 1
ATOM 665 C C . LEU A 1 89 ? -30.304 -8.470 6.145 1.00 58.12 89 LEU A C 1
ATOM 667 O O . LEU A 1 89 ? -30.258 -7.932 7.250 1.00 58.12 89 LEU A O 1
ATOM 671 N N . PRO A 1 90 ? -30.173 -9.811 6.030 1.00 61.78 90 PRO A N 1
ATOM 672 C CA . PRO A 1 90 ? -30.156 -10.676 7.217 1.00 61.78 90 PRO A CA 1
ATOM 673 C C . PRO A 1 90 ? -28.813 -10.718 7.971 1.00 61.78 90 PRO A C 1
ATOM 675 O O . PRO A 1 90 ? -28.788 -11.127 9.127 1.00 61.78 90 PRO A O 1
ATOM 678 N N . MET A 1 91 ? -27.703 -10.258 7.373 1.00 59.00 91 MET A N 1
ATOM 679 C CA . MET A 1 91 ? -26.386 -10.188 8.040 1.00 59.00 91 MET A CA 1
ATOM 680 C C . MET A 1 91 ? -25.939 -8.740 8.335 1.00 59.00 91 MET A C 1
ATOM 682 O O . MET A 1 91 ? -24.882 -8.514 8.926 1.00 59.00 91 MET A O 1
ATOM 686 N N . GLY A 1 92 ? -26.737 -7.743 7.939 1.00 62.66 92 GLY A N 1
ATOM 687 C CA . GLY A 1 92 ? -26.416 -6.320 8.046 1.00 62.66 92 GLY A CA 1
ATOM 688 C C . GLY A 1 92 ? -25.445 -5.822 6.966 1.00 62.66 92 GLY A C 1
ATOM 689 O O . GLY A 1 92 ? -24.679 -6.573 6.371 1.00 62.66 92 GLY A O 1
ATOM 690 N N . ARG A 1 93 ? -25.436 -4.503 6.739 1.00 61.69 93 ARG A N 1
ATOM 691 C CA . ARG A 1 93 ? -24.771 -3.849 5.591 1.00 61.69 93 ARG A CA 1
ATOM 692 C C . ARG A 1 93 ? -23.242 -4.017 5.520 1.00 61.69 93 ARG A C 1
ATOM 694 O O . ARG A 1 93 ? -22.662 -3.783 4.469 1.00 61.69 93 ARG A O 1
ATOM 701 N N . ARG A 1 94 ? -22.582 -4.397 6.623 1.00 61.69 94 ARG A N 1
ATOM 702 C CA . ARG A 1 94 ? -21.107 -4.402 6.752 1.00 61.69 94 ARG A CA 1
ATOM 703 C C . ARG A 1 94 ? -20.484 -5.793 6.921 1.00 61.69 94 ARG A C 1
ATOM 705 O O . ARG A 1 94 ? -19.332 -5.977 6.551 1.00 61.69 94 ARG A O 1
ATOM 712 N N . ARG A 1 95 ? -21.213 -6.770 7.476 1.00 65.62 95 ARG A N 1
ATOM 713 C CA . ARG A 1 95 ? -20.649 -8.083 7.853 1.00 65.62 95 ARG A CA 1
ATOM 714 C C . ARG A 1 95 ? -20.274 -8.983 6.660 1.00 65.62 95 ARG A C 1
ATOM 716 O O . ARG A 1 95 ? -19.204 -9.580 6.727 1.00 65.62 95 ARG A O 1
ATOM 723 N N . PRO A 1 96 ? -21.056 -9.052 5.563 1.00 69.50 96 PRO A N 1
ATOM 724 C CA . PRO A 1 96 ? -20.690 -9.858 4.391 1.00 69.50 96 PRO A CA 1
ATOM 725 C C . PRO A 1 96 ? -19.376 -9.410 3.739 1.00 69.50 96 PRO A C 1
ATOM 727 O O . PRO A 1 96 ? -18.578 -10.236 3.315 1.00 69.50 96 PRO A O 1
ATOM 730 N N . TRP A 1 97 ? -19.125 -8.099 3.719 1.00 68.06 97 TRP A N 1
ATOM 731 C CA . TRP A 1 97 ? -17.922 -7.519 3.122 1.00 68.06 97 TRP A CA 1
ATOM 732 C C . TRP A 1 97 ? -16.657 -7.769 3.946 1.00 68.06 97 TRP A C 1
ATOM 734 O O . TRP A 1 97 ? -15.590 -7.964 3.372 1.00 68.06 97 TRP A O 1
ATOM 744 N N . VAL A 1 98 ? -16.768 -7.821 5.279 1.00 69.00 98 VAL A N 1
ATOM 745 C CA . VAL A 1 98 ? -15.642 -8.202 6.150 1.00 69.00 98 VAL A CA 1
ATOM 746 C C . VAL A 1 98 ? -15.266 -9.667 5.936 1.00 69.00 98 VAL A C 1
ATOM 748 O O . VAL A 1 98 ? -14.085 -9.968 5.818 1.00 69.00 98 VAL A O 1
ATOM 751 N N . LEU A 1 99 ? -16.254 -10.561 5.818 1.00 72.00 99 LEU A N 1
ATOM 752 C CA . LEU A 1 99 ? -16.009 -11.979 5.538 1.00 72.00 99 LEU A CA 1
ATOM 753 C C . LEU A 1 99 ? -15.372 -12.178 4.161 1.00 72.00 99 LEU A C 1
ATOM 755 O O . LEU A 1 99 ? -14.416 -12.930 4.039 1.00 72.00 99 LEU A O 1
ATOM 759 N N . PHE A 1 100 ? -15.842 -11.457 3.141 1.00 71.19 100 PHE A N 1
ATOM 760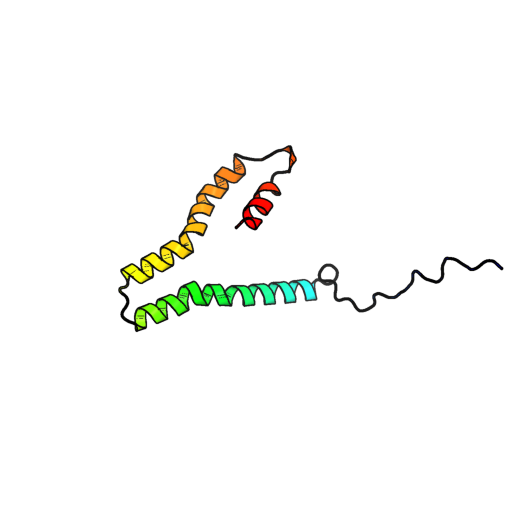 C CA . PHE A 1 100 ? -15.220 -11.502 1.818 1.00 71.19 100 PHE A CA 1
ATOM 761 C C . PHE A 1 100 ? -13.766 -11.007 1.850 1.00 71.19 100 PHE A C 1
ATOM 763 O O . PHE A 1 100 ? -12.895 -11.622 1.248 1.00 71.19 100 PHE A O 1
ATOM 770 N N . GLY A 1 101 ? -13.484 -9.941 2.605 1.00 67.62 101 GLY A N 1
ATOM 771 C CA . GLY A 1 101 ? -12.122 -9.436 2.797 1.00 67.62 101 GLY A CA 1
ATOM 772 C C . GLY A 1 101 ? -11.209 -10.356 3.617 1.00 67.62 101 GLY A C 1
ATOM 773 O O . GLY A 1 101 ? -9.999 -10.207 3.531 1.00 67.62 101 GLY A O 1
ATOM 774 N N . GLN A 1 102 ? -11.766 -11.291 4.394 1.00 71.19 102 GLN A N 1
ATOM 775 C CA . GLN A 1 102 ? -11.015 -12.323 5.123 1.00 71.19 102 GLN A CA 1
ATOM 776 C C . GLN A 1 102 ? -10.739 -13.581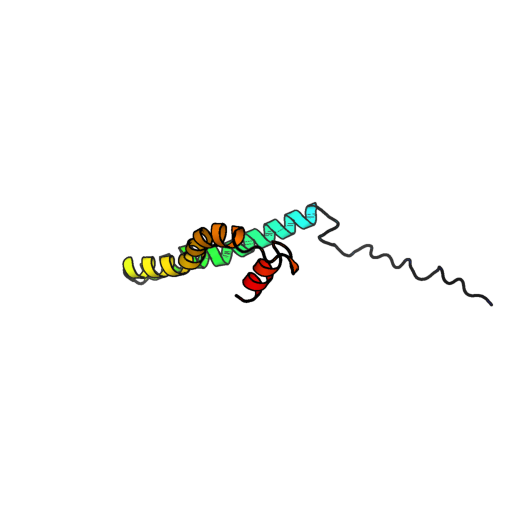 4.286 1.00 71.19 102 GLN A C 1
ATOM 778 O O . GLN A 1 102 ? -9.918 -14.397 4.688 1.00 71.19 102 GLN A O 1
ATOM 783 N N . VAL A 1 103 ? -11.437 -13.758 3.158 1.00 68.38 103 VAL A N 1
ATOM 784 C CA . VAL A 1 103 ? -11.253 -14.894 2.233 1.00 68.38 103 VAL A CA 1
ATOM 785 C C . VAL A 1 103 ? -10.148 -14.611 1.196 1.00 68.38 103 VAL A C 1
ATOM 787 O O . VAL A 1 103 ? -9.791 -15.501 0.428 1.00 68.38 103 VAL A O 1
ATOM 790 N N . GLY A 1 104 ? -9.601 -13.389 1.189 1.00 51.16 104 GLY A N 1
ATOM 791 C CA . GLY A 1 104 ? -8.457 -12.979 0.368 1.00 51.16 104 GLY A CA 1
ATOM 792 C C . GLY A 1 104 ? -7.116 -13.276 1.018 1.00 51.16 104 GLY A C 1
ATOM 793 O O . GLY A 1 104 ? -6.964 -12.941 2.214 1.00 51.16 104 GLY A O 1
#

Foldseek 3Di:
DDDDPPPPPPPDPVDDPDCVPDPVSVVVVVVVVVVVVVVVVCCQLPVVLVVCVVVVNDPVVSVVSVCVVCVVVVVVVVVVVVLVVDAPVVCGSPVVVVVVVVVD